Protein AF-A0A382DHH3-F1 (afdb_monomer)

pLDDT: mean 94.34, 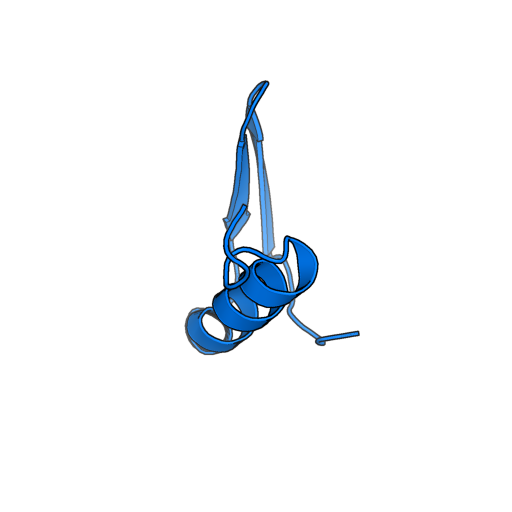std 6.78, range [65.75, 98.12]

Foldseek 3Di:
DLPWDFPDWDDDPPDIDTDGPPVCVVVVVVVVCVVVVVVDDD

Radius of gyration: 11.62 Å; Cα contacts (8 Å, |Δi|>4): 29; chains: 1; bounding box: 29×19×20 Å

Secondary structure (DSSP, 8-state):
-----EEEEEEETTEEEEEE-GGGHHHHHHHHHHHTTTTS--

Organism: NCBI:txid408172

Sequence (42 aa):
EAKINIEMITTSEIRITCIIGSDQVAKAAEVLHAAFELEKPD

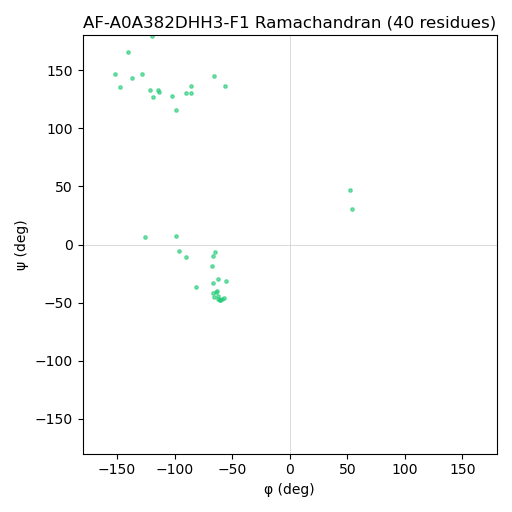Mean predicted aligned error: 3.14 Å

Solvent-accessible surface area (backbone atoms only — not comparable to full-atom values): 2863 Å² total; per-residue (Å²): 130,92,81,76,66,74,79,42,79,50,77,58,100,88,47,77,47,73,44,55,59,80,90,45,46,68,63,51,51,54,53,49,39,63,74,68,47,70,84,59,83,133

InterPro domains:
  IPR045865 ACT-like domain [SSF55021] (1-39)
  IPR054352 Aspartokinase, ACT domain [PF22468] (1-36)

Structure (mmCIF, N/CA/C/O backbone):
data_AF-A0A382DHH3-F1
#
_entry.id   AF-A0A382DHH3-F1
#
loop_
_atom_site.group_PDB
_atom_site.id
_atom_site.type_symbol
_atom_site.label_atom_id
_atom_site.label_alt_id
_atom_site.label_comp_id
_atom_site.label_asym_id
_atom_site.label_entity_id
_atom_site.label_seq_id
_atom_site.pdbx_PDB_ins_code
_atom_site.Cartn_x
_atom_site.Cartn_y
_atom_site.Cartn_z
_atom_site.occupancy
_atom_site.B_iso_or_equiv
_atom_site.auth_seq_id
_atom_site.auth_comp_id
_atom_site.auth_asym_id
_atom_site.auth_atom_id
_atom_site.pdbx_PDB_model_num
ATOM 1 N N . GLU A 1 1 ? -7.792 3.656 -13.999 1.00 65.75 1 GLU A N 1
ATOM 2 C CA . GLU A 1 1 ? -7.086 3.489 -12.707 1.00 65.75 1 GLU A CA 1
ATOM 3 C C . GLU A 1 1 ? -7.719 2.369 -11.880 1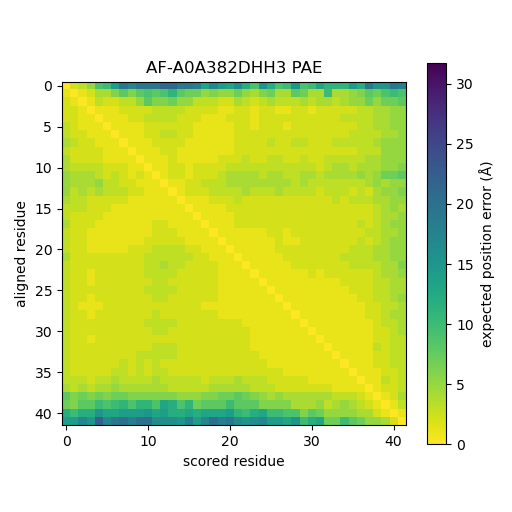.00 65.75 1 GLU A C 1
ATOM 5 O O . GLU A 1 1 ? -8.875 2.032 -12.123 1.00 65.75 1 GLU A O 1
ATOM 10 N N . ALA A 1 2 ? -6.970 1.759 -10.953 1.00 85.50 2 ALA A N 1
ATOM 11 C CA . ALA A 1 2 ? -7.269 0.463 -10.320 1.00 85.50 2 ALA A CA 1
ATOM 12 C C . ALA A 1 2 ? -8.540 0.390 -9.437 1.00 85.50 2 ALA A C 1
ATOM 14 O O . ALA A 1 2 ? -8.916 -0.712 -9.026 1.00 85.50 2 ALA A O 1
ATOM 15 N N . LYS A 1 3 ? -9.227 1.518 -9.191 1.00 93.56 3 LYS A N 1
ATOM 16 C CA . LYS A 1 3 ? -10.451 1.634 -8.365 1.00 93.56 3 LYS A CA 1
ATOM 17 C C . LYS A 1 3 ? -10.301 1.028 -6.957 1.00 93.56 3 LYS A C 1
ATOM 19 O O . LYS A 1 3 ? -11.153 0.262 -6.519 1.00 93.56 3 LYS A O 1
ATOM 24 N N . ILE A 1 4 ? -9.204 1.355 -6.277 1.00 96.06 4 ILE A N 1
ATOM 25 C CA . ILE A 1 4 ? -8.935 0.961 -4.886 1.00 96.06 4 ILE A CA 1
ATOM 26 C C . ILE A 1 4 ? -9.213 2.176 -4.007 1.00 96.06 4 ILE A C 1
ATOM 28 O O . ILE A 1 4 ? -8.715 3.263 -4.303 1.00 96.06 4 ILE A O 1
ATOM 32 N N . ASN A 1 5 ? -10.037 2.009 -2.974 1.00 96.88 5 ASN A N 1
ATOM 33 C CA . ASN A 1 5 ? -10.369 3.104 -2.070 1.00 96.88 5 ASN A CA 1
ATOM 34 C C . ASN A 1 5 ? -9.313 3.200 -0.966 1.00 96.88 5 ASN A C 1
ATOM 36 O O . ASN A 1 5 ? -9.012 2.196 -0.326 1.00 96.88 5 ASN A O 1
ATOM 40 N N . ILE A 1 6 ? -8.785 4.400 -0.725 1.00 97.12 6 ILE A N 1
ATOM 41 C CA . ILE A 1 6 ? -7.860 4.660 0.380 1.00 97.12 6 ILE A CA 1
ATOM 42 C C . ILE A 1 6 ? -8.647 5.282 1.529 1.00 97.12 6 ILE A C 1
ATOM 44 O O . ILE A 1 6 ? -9.175 6.383 1.401 1.00 97.12 6 ILE A O 1
ATOM 48 N N . GLU A 1 7 ? -8.724 4.571 2.649 1.00 97.62 7 GLU A N 1
ATOM 49 C CA . GLU A 1 7 ? -9.448 5.012 3.845 1.00 97.62 7 GLU A CA 1
ATOM 50 C C . GLU A 1 7 ? -8.616 5.981 4.684 1.00 97.62 7 GLU A C 1
ATOM 52 O O . GLU A 1 7 ? -9.140 6.933 5.260 1.00 97.62 7 GLU A O 1
ATOM 57 N N . MET A 1 8 ? -7.304 5.746 4.747 1.00 98.12 8 MET A N 1
ATOM 58 C CA . MET A 1 8 ? -6.373 6.584 5.493 1.00 98.12 8 MET A CA 1
ATOM 59 C C . MET A 1 8 ? -4.984 6.539 4.869 1.00 98.12 8 MET A C 1
ATOM 61 O O . MET A 1 8 ? -4.549 5.498 4.377 1.00 98.12 8 MET A O 1
ATOM 65 N N . ILE A 1 9 ? -4.273 7.662 4.951 1.00 97.94 9 ILE A N 1
ATOM 66 C CA . ILE A 1 9 ? -2.872 7.788 4.555 1.00 97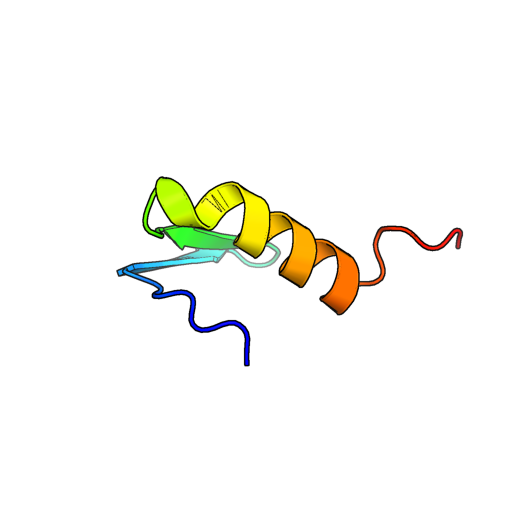.94 9 ILE A CA 1
ATOM 67 C C . ILE A 1 9 ? -2.071 8.256 5.766 1.00 97.94 9 ILE A C 1
ATOM 69 O O . ILE A 1 9 ? -2.454 9.213 6.439 1.00 97.94 9 ILE A O 1
ATOM 73 N N . THR A 1 10 ? -0.940 7.605 6.019 1.00 98.06 10 THR A N 1
ATOM 74 C CA . THR A 1 10 ? 0.088 8.084 6.951 1.00 98.06 10 THR A CA 1
ATOM 75 C C . THR A 1 10 ? 1.448 8.079 6.262 1.00 98.06 10 THR A C 1
ATOM 77 O O . THR A 1 10 ? 1.707 7.251 5.387 1.00 98.06 10 THR A O 1
ATOM 80 N N . THR A 1 11 ? 2.317 9.025 6.614 1.00 97.88 11 THR A N 1
ATOM 81 C CA . THR A 1 11 ? 3.583 9.250 5.902 1.00 97.88 11 THR A CA 1
ATOM 82 C C . THR A 1 11 ? 4.737 9.485 6.873 1.00 97.88 11 THR A C 1
ATOM 84 O O . THR A 1 11 ? 4.569 10.168 7.883 1.00 97.88 11 THR A O 1
ATOM 87 N N . SER A 1 12 ? 5.918 8.979 6.533 1.00 97.56 12 SER A N 1
ATOM 88 C CA . SER A 1 12 ? 7.218 9.402 7.059 1.00 97.56 12 SER A CA 1
ATOM 89 C C . SER A 1 12 ? 8.095 9.902 5.906 1.00 97.56 12 SER A C 1
ATOM 91 O O . SER A 1 12 ? 7.676 9.876 4.751 1.00 97.56 12 SER A O 1
ATOM 93 N N . GLU A 1 13 ? 9.319 10.337 6.202 1.00 97.88 13 GLU A N 1
ATOM 94 C CA . GLU A 1 13 ? 10.251 10.890 5.207 1.00 97.88 13 GLU A CA 1
ATOM 95 C C . GLU A 1 13 ? 10.522 9.948 4.018 1.00 97.88 13 GLU A C 1
ATOM 97 O O . GLU A 1 13 ? 10.709 10.411 2.898 1.00 97.88 13 GLU A O 1
ATOM 102 N N . ILE A 1 14 ? 10.486 8.628 4.239 1.00 96.88 14 ILE A N 1
ATOM 103 C CA . ILE A 1 14 ? 10.812 7.613 3.220 1.00 96.88 14 ILE A CA 1
ATOM 104 C C . ILE A 1 14 ? 9.711 6.563 3.012 1.00 96.88 14 ILE A C 1
ATOM 106 O O . ILE A 1 14 ? 9.939 5.552 2.348 1.00 96.88 14 ILE A O 1
ATOM 110 N N . ARG A 1 15 ? 8.536 6.723 3.635 1.00 96.44 15 ARG A N 1
ATOM 111 C CA . ARG A 1 15 ? 7.489 5.691 3.613 1.00 96.44 15 ARG A CA 1
ATOM 112 C C . ARG A 1 15 ? 6.093 6.289 3.639 1.00 96.44 15 ARG A C 1
ATOM 114 O O . ARG A 1 15 ? 5.782 7.121 4.480 1.00 96.44 15 ARG A O 1
ATOM 121 N N . ILE A 1 16 ? 5.220 5.762 2.790 1.00 97.44 16 ILE A N 1
ATOM 122 C CA . ILE A 1 16 ? 3.782 6.037 2.798 1.00 97.44 16 ILE A CA 1
ATOM 123 C C . ILE A 1 16 ? 3.060 4.736 3.157 1.00 97.44 16 ILE A C 1
ATOM 125 O O . ILE A 1 16 ? 3.386 3.681 2.618 1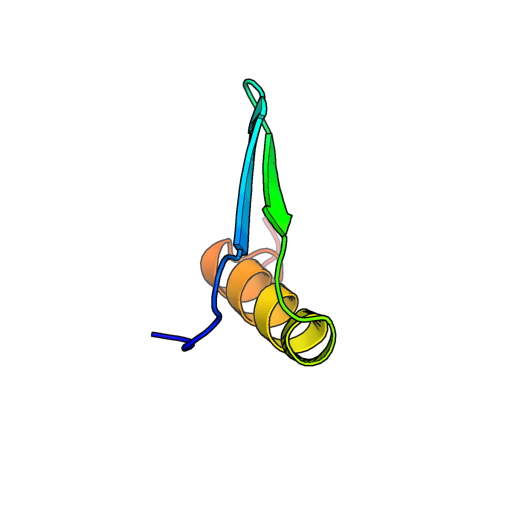.00 97.44 16 ILE A O 1
ATOM 129 N N . THR A 1 17 ? 2.105 4.800 4.083 1.00 97.44 17 THR A N 1
ATOM 130 C CA . THR A 1 17 ? 1.237 3.676 4.460 1.00 97.44 17 THR A CA 1
ATOM 131 C C . THR A 1 17 ? -0.211 4.051 4.176 1.00 97.44 17 THR A C 1
ATOM 133 O O . THR A 1 17 ? -0.687 5.080 4.658 1.00 97.44 17 THR A O 1
ATOM 136 N N . CYS A 1 18 ? -0.913 3.201 3.428 1.00 97.88 18 CYS A N 1
ATOM 137 C CA . CYS A 1 18 ? -2.323 3.374 3.089 1.00 97.88 18 CYS A CA 1
ATOM 138 C C . CYS A 1 18 ? -3.159 2.273 3.748 1.00 97.88 18 CYS A C 1
ATOM 140 O O . CYS A 1 18 ? -2.829 1.094 3.622 1.00 97.88 18 CYS A O 1
ATOM 142 N N . ILE A 1 19 ? -4.246 2.651 4.419 1.00 97.94 19 ILE A N 1
ATOM 143 C CA . ILE A 1 19 ? -5.273 1.715 4.890 1.00 97.94 19 ILE A CA 1
ATOM 144 C C . ILE A 1 19 ? -6.330 1.577 3.795 1.00 97.94 19 ILE A C 1
ATOM 146 O O . ILE A 1 19 ? -6.795 2.583 3.254 1.00 97.94 19 ILE A O 1
ATOM 150 N N . ILE A 1 20 ? -6.673 0.337 3.455 1.00 97.88 20 ILE A N 1
ATOM 151 C CA . ILE A 1 20 ? -7.610 -0.034 2.389 1.00 97.88 20 ILE A CA 1
ATOM 152 C C . ILE A 1 20 ? -8.469 -1.220 2.845 1.00 97.88 20 ILE A C 1
ATOM 154 O O . ILE A 1 20 ? -8.107 -1.916 3.798 1.00 97.88 20 ILE A O 1
ATOM 158 N N . GLY A 1 21 ? -9.553 -1.494 2.117 1.00 97.94 21 GLY A N 1
ATOM 159 C CA . GLY A 1 21 ? -10.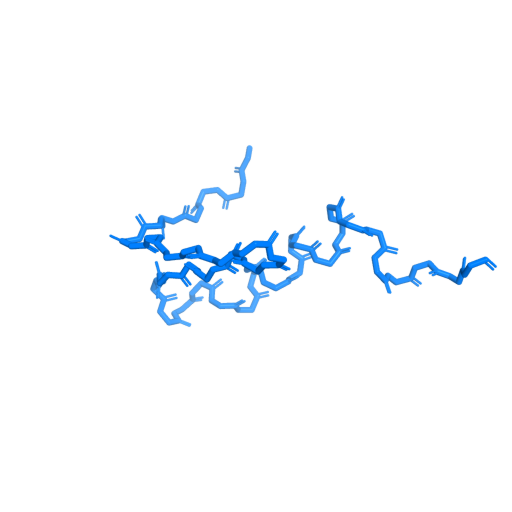351 -2.705 2.313 1.00 97.94 21 GLY A CA 1
ATOM 160 C C . GLY A 1 21 ? -9.498 -3.972 2.191 1.00 97.94 21 GLY A C 1
ATOM 161 O O . GLY A 1 21 ? -8.660 -4.094 1.293 1.00 97.94 21 GLY A O 1
ATOM 162 N N . SER A 1 22 ? -9.695 -4.926 3.104 1.00 97.19 22 SER A N 1
ATOM 163 C CA . SER A 1 22 ? -8.895 -6.157 3.175 1.00 97.19 22 SER A CA 1
ATOM 164 C C . SER A 1 22 ? -9.013 -7.027 1.918 1.00 97.19 22 SER A C 1
ATOM 166 O O . SER A 1 22 ? -8.053 -7.692 1.529 1.00 97.19 22 SER A O 1
ATOM 168 N N . ASP A 1 23 ? -10.157 -6.974 1.243 1.00 97.56 23 ASP A N 1
ATOM 169 C CA . ASP A 1 23 ? -10.432 -7.630 -0.035 1.00 97.56 23 ASP A CA 1
ATOM 170 C C . ASP A 1 23 ? -9.623 -7.041 -1.204 1.00 97.56 23 ASP A C 1
ATOM 172 O O . ASP A 1 23 ? -9.442 -7.698 -2.230 1.00 97.56 23 ASP A O 1
ATOM 176 N N . GLN A 1 24 ? -9.092 -5.824 -1.053 1.00 97.44 24 GLN A N 1
ATOM 177 C CA . GLN A 1 24 ? -8.358 -5.116 -2.103 1.00 97.44 24 GLN A CA 1
ATOM 178 C C . GLN A 1 24 ? -6.834 -5.273 -1.996 1.00 97.44 24 GLN A C 1
ATOM 180 O O . GLN A 1 24 ? -6.117 -4.826 -2.894 1.00 97.44 24 GLN A O 1
ATOM 185 N N . VAL A 1 25 ? -6.324 -5.921 -0.941 1.00 96.56 25 VAL A N 1
ATOM 186 C CA . VAL A 1 25 ? -4.884 -5.966 -0.619 1.00 96.56 25 VAL A CA 1
ATOM 187 C C . VAL A 1 25 ? -4.048 -6.607 -1.724 1.00 96.56 25 VAL A C 1
ATOM 189 O O . VAL A 1 25 ? -3.051 -6.020 -2.139 1.00 96.56 25 VAL A O 1
ATOM 192 N N . ALA A 1 26 ? -4.456 -7.769 -2.240 1.00 96.94 26 ALA A N 1
ATOM 193 C CA . ALA A 1 26 ? -3.700 -8.464 -3.287 1.00 96.94 26 ALA A CA 1
ATOM 194 C C . ALA A 1 26 ? -3.571 -7.599 -4.554 1.00 96.94 26 ALA A C 1
ATOM 196 O O . ALA A 1 26 ? -2.473 -7.369 -5.053 1.00 96.94 26 ALA A O 1
ATOM 197 N N . LYS A 1 27 ? -4.689 -7.016 -5.001 1.00 96.62 27 LYS A N 1
ATOM 198 C CA . LYS A 1 27 ? -4.725 -6.119 -6.161 1.00 96.62 27 LYS A CA 1
ATOM 199 C C . LYS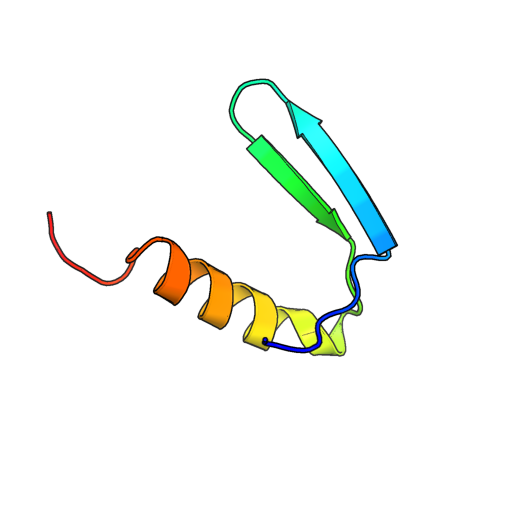 A 1 27 ? -3.900 -4.848 -5.937 1.00 96.62 27 LYS A C 1
ATOM 201 O O . LYS A 1 27 ? -3.244 -4.374 -6.859 1.00 96.62 27 LYS A O 1
ATOM 206 N N . ALA A 1 28 ? -3.943 -4.276 -4.733 1.00 96.88 28 ALA A N 1
ATOM 207 C CA . ALA A 1 28 ? -3.152 -3.096 -4.389 1.00 96.88 28 ALA A CA 1
ATOM 208 C C . ALA A 1 28 ? -1.650 -3.384 -4.475 1.00 96.88 28 ALA A C 1
ATOM 210 O O . ALA A 1 28 ? -0.913 -2.584 -5.050 1.00 96.88 28 ALA A O 1
ATOM 211 N N . ALA A 1 29 ? -1.216 -4.534 -3.954 1.00 95.88 29 ALA A N 1
ATOM 212 C CA . ALA A 1 29 ? 0.175 -4.962 -4.016 1.00 95.88 29 ALA A CA 1
ATOM 213 C C . ALA A 1 29 ? 0.646 -5.157 -5.465 1.00 95.88 29 ALA A C 1
ATOM 215 O O . ALA A 1 29 ? 1.683 -4.612 -5.831 1.00 95.88 29 ALA A O 1
ATOM 216 N N . GLU A 1 30 ? -0.133 -5.844 -6.307 1.00 95.88 30 GLU A N 1
ATOM 217 C CA . GLU A 1 30 ? 0.192 -6.035 -7.731 1.00 95.88 30 GLU A CA 1
ATOM 218 C C . GLU A 1 30 ? 0.335 -4.703 -8.478 1.00 95.88 30 GLU A C 1
ATOM 220 O O . GLU A 1 30 ? 1.313 -4.483 -9.192 1.00 95.88 30 GLU A O 1
ATOM 225 N N . VAL A 1 31 ? -0.614 -3.782 -8.282 1.00 96.00 31 VAL A N 1
ATOM 226 C CA . VAL A 1 31 ? -0.585 -2.462 -8.931 1.00 96.00 31 VAL A CA 1
ATOM 227 C C . VAL A 1 31 ? 0.623 -1.648 -8.475 1.00 96.00 31 VAL A C 1
ATOM 229 O O . VAL A 1 31 ? 1.251 -0.995 -9.305 1.00 96.00 31 VAL A O 1
ATOM 232 N N . LEU A 1 32 ? 0.966 -1.688 -7.183 1.00 95.75 32 LEU A N 1
ATOM 233 C CA . LEU A 1 32 ? 2.158 -1.014 -6.664 1.00 95.75 32 LEU A CA 1
ATOM 234 C C . LEU A 1 32 ? 3.441 -1.639 -7.225 1.00 95.75 32 LEU A C 1
ATOM 236 O O . LEU A 1 32 ? 4.310 -0.904 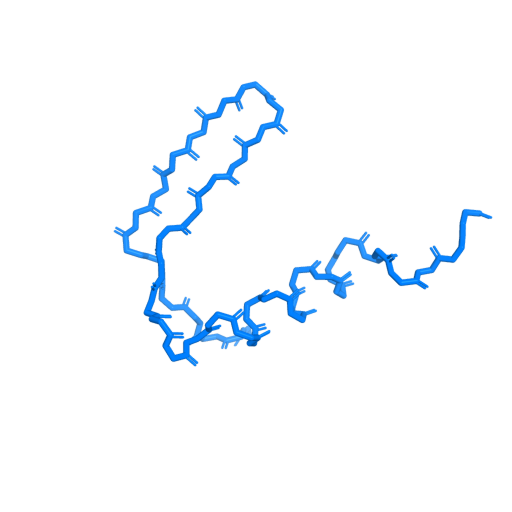-7.681 1.00 95.75 32 LEU A O 1
ATOM 240 N N . HIS A 1 33 ? 3.550 -2.970 -7.251 1.00 95.62 33 HIS A N 1
ATOM 241 C CA . HIS A 1 33 ? 4.709 -3.661 -7.823 1.00 95.62 33 HIS A CA 1
ATOM 242 C C . HIS A 1 33 ? 4.936 -3.281 -9.288 1.00 95.62 33 HIS A C 1
ATOM 244 O O . HIS A 1 33 ? 6.060 -2.937 -9.650 1.00 95.62 33 HIS A O 1
ATOM 250 N N . ALA A 1 34 ? 3.874 -3.270 -10.098 1.00 94.44 34 ALA A N 1
ATOM 251 C CA . ALA A 1 34 ? 3.956 -2.870 -11.499 1.00 94.44 34 ALA A CA 1
ATOM 252 C C . ALA A 1 34 ? 4.294 -1.376 -11.659 1.00 94.44 34 ALA A C 1
ATOM 254 O O . ALA A 1 34 ? 5.106 -1.015 -12.507 1.00 94.44 34 ALA A O 1
ATOM 255 N N . ALA A 1 35 ? 3.698 -0.499 -10.842 1.00 94.69 35 ALA A N 1
ATOM 256 C CA . ALA A 1 35 ? 3.914 0.949 -10.917 1.00 94.69 35 ALA A CA 1
ATOM 257 C C . ALA A 1 35 ? 5.344 1.371 -10.547 1.00 94.69 35 ALA A C 1
ATOM 259 O O . ALA A 1 35 ? 5.849 2.347 -11.097 1.00 94.69 35 ALA A O 1
ATOM 260 N N . PHE A 1 36 ? 5.979 0.645 -9.624 1.00 94.94 36 PHE A N 1
ATOM 261 C CA . PHE A 1 36 ? 7.366 0.865 -9.206 1.00 94.94 36 PHE A CA 1
ATOM 262 C C . PHE A 1 36 ? 8.359 -0.090 -9.883 1.00 94.94 36 PHE A C 1
ATOM 264 O O . PHE A 1 36 ? 9.528 -0.102 -9.515 1.00 94.94 36 PHE A O 1
ATOM 271 N N . GLU A 1 37 ? 7.902 -0.889 -10.852 1.00 95.56 37 GLU A N 1
ATOM 272 C CA . GLU A 1 37 ? 8.724 -1.814 -11.643 1.00 95.56 37 GLU A CA 1
ATOM 273 C C . GLU A 1 37 ? 9.553 -2.803 -10.799 1.00 95.56 37 GLU A C 1
ATOM 275 O O . GLU A 1 37 ? 10.610 -3.261 -11.225 1.00 95.56 37 GLU A O 1
ATOM 280 N N . LEU A 1 38 ? 9.048 -3.190 -9.621 1.00 93.94 38 LEU A N 1
ATOM 281 C CA . LEU A 1 38 ? 9.783 -3.990 -8.623 1.00 93.94 38 LEU A CA 1
ATOM 282 C C . LEU A 1 38 ? 10.099 -5.428 -9.072 1.00 93.94 38 LEU A C 1
ATOM 284 O O . LEU A 1 38 ? 10.813 -6.153 -8.386 1.00 93.94 38 LEU A O 1
ATOM 288 N N . GLU A 1 39 ? 9.523 -5.867 -10.188 1.00 89.81 39 GLU A N 1
ATOM 289 C CA . GLU A 1 39 ? 9.761 -7.178 -10.799 1.00 89.81 39 GLU A CA 1
ATOM 290 C C . GLU A 1 39 ? 10.910 -7.182 -11.819 1.00 89.81 39 GLU A C 1
ATOM 292 O O . GLU A 1 39 ? 11.337 -8.255 -12.253 1.00 89.81 39 GLU A O 1
ATOM 297 N N . LYS A 1 40 ? 11.417 -6.008 -12.217 1.00 90.06 40 LYS A N 1
ATOM 298 C CA . LYS A 1 40 ? 12.526 -5.911 -13.167 1.00 90.06 40 LYS A CA 1
ATOM 299 C C . LYS A 1 40 ? 13.865 -6.011 -12.431 1.00 90.06 40 LYS A C 1
ATOM 301 O O . LYS A 1 40 ? 14.019 -5.395 -11.379 1.00 90.06 40 LYS A O 1
ATOM 306 N N . PRO A 1 41 ? 14.832 -6.777 -12.964 1.00 79.56 41 PRO A N 1
ATOM 307 C CA . PRO A 1 41 ? 16.201 -6.711 -12.474 1.00 79.56 41 PRO A CA 1
ATOM 308 C C . PRO A 1 41 ? 16.796 -5.328 -12.773 1.00 79.56 41 PRO A C 1
ATOM 310 O O . PRO A 1 41 ? 16.476 -4.743 -13.812 1.00 79.56 41 PRO A O 1
ATOM 313 N N . ASP A 1 42 ? 17.642 -4.848 -11.858 1.00 71.38 42 ASP A N 1
ATOM 314 C CA . ASP A 1 42 ? 18.444 -3.626 -12.017 1.00 71.38 42 ASP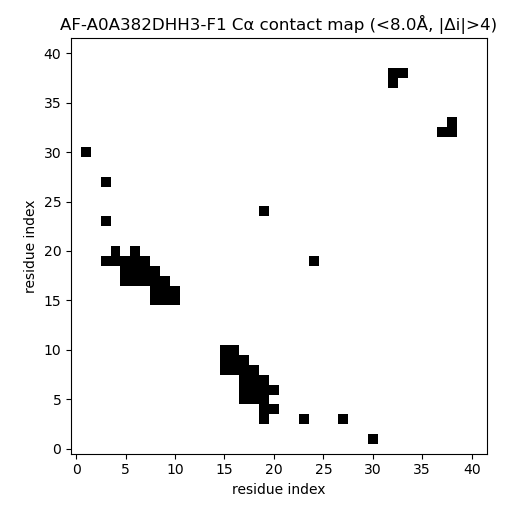 A CA 1
ATOM 315 C C . ASP A 1 42 ? 19.370 -3.678 -13.247 1.00 71.38 42 ASP A C 1
ATOM 317 O O . ASP A 1 42 ? 19.959 -4.756 -13.520 1.00 71.38 42 ASP A O 1
#